Protein AF-A0A4S1WDD9-F1 (afdb_monomer_lite)

Foldseek 3Di:
DDDDDDDPDDDDDDDFPPVLLVVLLVCVVVVNNVVNLVSQCVRRVDDSVVSNVVSVVSNVPPD

InterPro domains:
  IPR013823 Large ribosomal subunit protein bL12, C-terminal [PF00542] (31-58)
  IPR014719 Ribosomal protein bL12, C-terminal/adaptor protein ClpS-like [G3DSA:3.30.1390.10] (21-63)
  IPR014719 Ribosomal protein bL12, C-terminal/adaptor protein ClpS-like [SSF54736] (30-58)

Organism: NCBI:txid1344951

Sequence (63 aa):
MPAARFPPATLPAGTLPEDVEQQVRALLAAGRKIDAIKLARDATHLGLKETKDLVDAIERQAP

Secondary structure (DSSP, 8-state):
-------------SSS-HHHHHHHHHHHHTT-HHHHHHHHHHHH---HHHHHHHHHHHHHH--

Radius of gyration: 12.02 Å; chains: 1; bounding box: 36×22×23 Å

pLDDT: mean 71.66, std 14.43, range [37.81, 85.81]

Structure (mmCIF, N/CA/C/O backbone):
data_AF-A0A4S1WDD9-F1
#
_entry.id   AF-A0A4S1WDD9-F1
#
loop_
_atom_site.group_PDB
_atom_site.id
_atom_site.type_symbol
_atom_site.label_atom_id
_atom_site.label_alt_id
_atom_site.label_comp_id
_atom_site.label_asym_id
_atom_site.label_entity_id
_atom_site.label_seq_id
_atom_site.pdbx_PDB_ins_code
_atom_site.Cartn_x
_atom_site.Cartn_y
_atom_site.Cartn_z
_atom_site.occupancy
_atom_si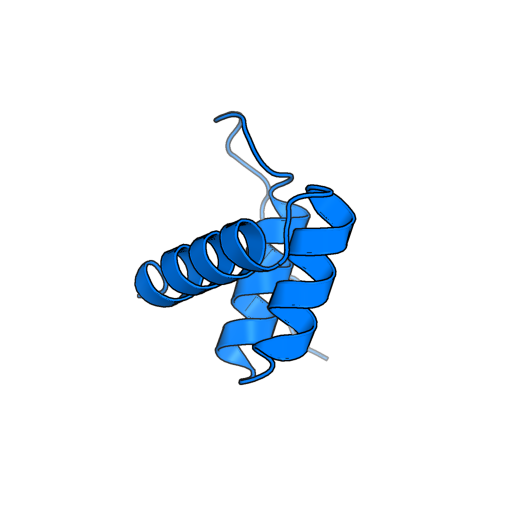te.B_iso_or_equiv
_atom_site.auth_seq_id
_atom_site.auth_comp_id
_atom_site.auth_asym_id
_atom_site.auth_atom_id
_atom_site.pdbx_PDB_model_num
ATOM 1 N N . MET A 1 1 ? -24.582 -5.287 -0.908 1.00 51.56 1 MET A N 1
ATOM 2 C CA . MET A 1 1 ? -23.656 -4.736 -1.921 1.00 51.56 1 MET A CA 1
ATOM 3 C C . MET A 1 1 ? -23.650 -3.212 -1.796 1.00 51.56 1 MET A C 1
ATOM 5 O O . MET A 1 1 ? -24.677 -2.612 -2.085 1.00 51.56 1 MET A O 1
ATOM 9 N N . PRO A 1 2 ? -22.604 -2.603 -1.217 1.00 51.97 2 PRO A N 1
ATOM 10 C CA . PRO A 1 2 ? -22.086 -1.319 -1.736 1.00 51.97 2 PRO A CA 1
ATOM 11 C C . PRO A 1 2 ? -20.536 -1.274 -1.636 1.00 51.97 2 PRO A C 1
ATOM 13 O O . PRO A 1 2 ? -19.966 -1.950 -0.794 1.00 51.97 2 PRO A O 1
ATOM 16 N N . ALA A 1 3 ? -19.748 -0.551 -2.427 1.00 37.81 3 ALA A N 1
ATOM 17 C CA . ALA A 1 3 ? -20.000 0.640 -3.211 1.00 37.81 3 ALA A CA 1
ATOM 18 C C . ALA A 1 3 ? -19.061 0.659 -4.429 1.00 37.81 3 ALA A C 1
ATOM 20 O O . ALA A 1 3 ? -17.842 0.604 -4.289 1.00 37.81 3 ALA A O 1
ATOM 21 N N . ALA A 1 4 ? -19.636 0.812 -5.620 1.00 50.75 4 ALA A N 1
ATOM 22 C CA . ALA A 1 4 ? -18.924 1.409 -6.736 1.00 50.75 4 ALA A CA 1
ATOM 23 C C . ALA A 1 4 ? -18.757 2.901 -6.415 1.00 50.75 4 ALA A C 1
ATOM 25 O O . ALA A 1 4 ? -19.714 3.676 -6.480 1.00 50.75 4 ALA A O 1
ATOM 26 N N . ARG A 1 5 ? -17.560 3.302 -5.996 1.00 47.97 5 ARG A N 1
ATOM 27 C CA . ARG A 1 5 ? -17.196 4.712 -5.861 1.00 47.97 5 ARG A CA 1
ATOM 28 C C . ARG A 1 5 ? -15.736 4.887 -6.220 1.00 47.97 5 ARG A C 1
ATOM 30 O O . ARG A 1 5 ? -14.945 5.057 -5.314 1.00 47.97 5 ARG A O 1
ATOM 37 N N . PHE A 1 6 ? -15.421 4.948 -7.508 1.00 46.34 6 PHE A N 1
ATOM 38 C CA . PHE A 1 6 ? -14.260 5.717 -7.952 1.00 46.34 6 PHE A CA 1
ATOM 39 C C . PHE A 1 6 ? -14.563 6.350 -9.316 1.00 46.34 6 PHE A C 1
ATOM 41 O O . PHE A 1 6 ? -14.800 5.621 -10.278 1.00 46.34 6 PHE A O 1
ATOM 48 N N . PRO A 1 7 ? -14.623 7.691 -9.413 1.00 50.22 7 PRO A N 1
ATOM 49 C CA . PRO A 1 7 ? -14.447 8.375 -10.686 1.00 50.22 7 PRO A CA 1
ATOM 50 C C . PRO A 1 7 ? -12.945 8.368 -11.032 1.00 50.22 7 PRO A C 1
ATOM 52 O O . PRO A 1 7 ? -12.170 8.922 -10.254 1.00 50.22 7 PRO A O 1
ATOM 55 N N . PRO A 1 8 ? -12.488 7.787 -12.157 1.00 48.34 8 PRO A N 1
ATOM 56 C CA . PRO A 1 8 ? -11.109 7.958 -12.588 1.00 48.34 8 PRO A CA 1
ATOM 57 C C . PRO A 1 8 ? -11.020 9.255 -13.390 1.00 48.34 8 PRO A C 1
ATOM 59 O O . PRO A 1 8 ? -11.183 9.287 -14.608 1.00 48.34 8 PRO A O 1
ATOM 62 N N . ALA A 1 9 ? -10.805 10.354 -12.683 1.00 53.66 9 ALA A N 1
ATOM 63 C CA . ALA A 1 9 ? -10.312 11.574 -13.290 1.00 53.66 9 ALA A CA 1
ATOM 64 C C . ALA A 1 9 ? -9.141 12.054 -12.439 1.00 53.66 9 ALA A C 1
ATOM 66 O O . ALA A 1 9 ? -9.372 12.648 -11.390 1.00 53.66 9 ALA A O 1
ATOM 67 N N . THR A 1 10 ? -7.910 11.745 -12.863 1.00 48.44 10 THR A N 1
ATOM 68 C CA . THR A 1 10 ? -6.794 12.694 -13.074 1.00 48.44 10 THR A CA 1
ATOM 69 C C . THR A 1 10 ? -5.531 11.917 -13.490 1.00 48.44 10 THR A C 1
ATOM 71 O O . THR A 1 10 ? -4.920 11.236 -12.683 1.00 48.44 10 THR A O 1
ATOM 74 N N . LEU A 1 11 ? -5.139 12.032 -14.764 1.00 42.09 11 LEU A N 1
ATOM 75 C CA . LEU A 1 11 ? -3.823 11.631 -15.303 1.00 42.09 11 LEU A CA 1
ATOM 76 C C . LEU A 1 11 ? -2.699 12.536 -14.727 1.00 42.09 11 LEU A C 1
ATOM 78 O O . LEU A 1 11 ? -3.009 13.637 -14.276 1.00 42.09 11 LEU A O 1
ATOM 82 N N . PRO A 1 12 ? -1.407 12.306 -15.032 1.00 59.62 12 PRO A N 1
ATOM 83 C CA . PRO A 1 12 ? -0.559 11.147 -14.761 1.00 59.62 12 PRO A CA 1
ATOM 84 C C . PRO A 1 12 ? 0.647 11.556 -13.876 1.00 59.62 12 PRO A C 1
ATOM 86 O O . PRO A 1 12 ? 1.272 12.590 -14.106 1.00 59.62 12 PRO A O 1
ATOM 89 N N . ALA A 1 13 ? 1.065 10.726 -12.920 1.00 42.88 13 ALA A N 1
ATOM 90 C CA . ALA A 1 13 ? 2.364 10.897 -12.260 1.00 42.88 13 ALA A CA 1
ATOM 91 C C . ALA A 1 13 ? 3.028 9.526 -12.122 1.00 42.88 13 ALA A C 1
ATOM 93 O O . ALA A 1 13 ? 2.641 8.705 -11.299 1.00 42.88 13 ALA A O 1
ATOM 94 N N . GLY A 1 14 ? 3.962 9.244 -13.031 1.00 52.81 14 GLY A N 1
ATOM 95 C CA . GLY A 1 14 ? 4.555 7.924 -13.201 1.00 52.81 14 GLY A CA 1
ATOM 96 C C . GLY A 1 14 ? 5.192 7.368 -11.927 1.00 52.81 14 GLY A C 1
ATOM 97 O O . GLY A 1 14 ? 6.062 8.013 -11.356 1.00 52.81 14 GLY A O 1
ATOM 98 N N . THR A 1 15 ? 4.774 6.155 -11.533 1.00 53.12 15 THR A N 1
ATOM 99 C CA . THR A 1 15 ? 5.661 4.999 -11.256 1.00 53.12 15 THR A CA 1
ATOM 100 C C . THR A 1 15 ? 4.943 3.758 -10.673 1.00 53.12 15 THR A C 1
ATOM 102 O O . THR A 1 15 ? 5.598 2.739 -10.490 1.00 53.12 15 THR A O 1
ATOM 105 N N . LEU A 1 16 ? 3.624 3.742 -10.453 1.00 57.88 16 LEU A N 1
ATOM 106 C CA . LEU A 1 16 ? 2.848 2.510 -10.206 1.00 57.88 16 LEU A CA 1
ATOM 107 C C . LEU A 1 16 ? 1.441 2.636 -10.819 1.00 57.88 16 LEU A C 1
ATOM 109 O O . LEU A 1 16 ? 0.933 3.753 -10.915 1.00 57.88 16 LEU A O 1
ATOM 113 N N . PRO A 1 17 ? 0.794 1.535 -11.250 1.00 68.69 17 PRO A N 1
ATOM 114 C CA . PRO A 1 17 ? -0.596 1.585 -11.694 1.00 68.69 17 PRO A CA 1
ATOM 115 C C . PRO A 1 17 ? -1.492 2.048 -10.536 1.00 68.69 17 PRO A C 1
ATOM 117 O O . PRO A 1 17 ? -1.446 1.455 -9.461 1.00 68.69 17 PRO A O 1
ATOM 120 N N . GLU A 1 18 ? -2.337 3.060 -10.752 1.00 70.00 18 GLU A N 1
ATOM 121 C CA . GLU A 1 18 ? -3.284 3.570 -9.737 1.00 70.00 18 GLU A CA 1
ATOM 122 C C . GLU A 1 18 ? -4.131 2.453 -9.114 1.00 70.00 18 GLU A C 1
ATOM 124 O O . GLU A 1 18 ? -4.399 2.452 -7.917 1.00 70.00 18 GLU A O 1
ATOM 129 N N 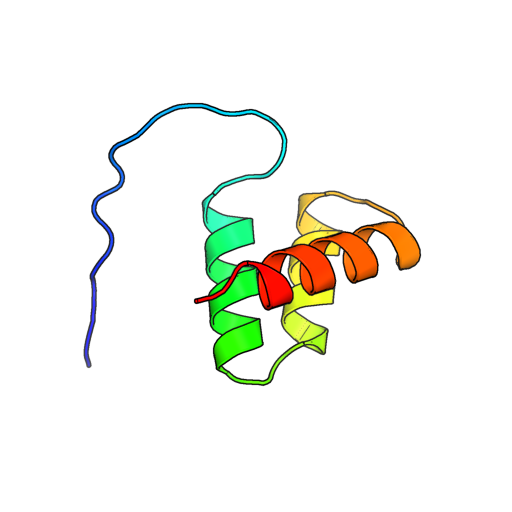. ASP A 1 19 ? -4.498 1.456 -9.917 1.00 73.50 19 ASP A N 1
ATOM 130 C CA . ASP A 1 19 ? -5.256 0.286 -9.477 1.00 73.50 19 ASP A CA 1
ATOM 131 C C . ASP A 1 19 ? -4.520 -0.522 -8.389 1.00 73.50 19 ASP A C 1
ATOM 133 O O . ASP A 1 19 ? -5.119 -0.969 -7.410 1.00 73.50 19 ASP A O 1
ATOM 137 N N . VAL A 1 20 ? -3.195 -0.633 -8.510 1.00 77.12 20 VAL A N 1
ATOM 138 C CA . VAL A 1 20 ? -2.322 -1.336 -7.560 1.00 77.12 20 VAL A CA 1
ATOM 139 C C . VAL A 1 20 ? -2.215 -0.537 -6.270 1.00 77.12 20 VAL A C 1
ATOM 141 O O . VAL A 1 20 ? -2.353 -1.104 -5.190 1.00 77.12 20 VAL A O 1
ATOM 144 N N . GLU A 1 21 ? -2.034 0.780 -6.359 1.00 78.62 21 GLU A N 1
ATOM 145 C CA . GLU A 1 21 ? -1.967 1.656 -5.186 1.00 78.62 21 GLU A CA 1
ATOM 146 C C . GLU A 1 21 ? -3.300 1.680 -4.415 1.00 78.62 21 GLU A C 1
ATOM 148 O O . GLU A 1 21 ? -3.320 1.546 -3.188 1.00 78.62 21 GLU A O 1
ATOM 153 N N . GLN A 1 22 ? -4.430 1.748 -5.128 1.00 78.69 22 GLN A N 1
ATOM 154 C CA . GLN A 1 22 ? -5.771 1.665 -4.542 1.00 78.69 22 GLN A CA 1
ATOM 155 C C . GLN A 1 22 ? -6.015 0.307 -3.871 1.00 78.69 22 GLN A C 1
ATOM 157 O O . GLN A 1 22 ? -6.517 0.264 -2.745 1.00 78.69 22 GLN A O 1
ATOM 162 N N . GLN A 1 23 ? -5.632 -0.802 -4.514 1.00 81.38 23 GLN A N 1
ATOM 163 C CA . GLN A 1 23 ? -5.753 -2.136 -3.920 1.00 81.38 23 GLN A CA 1
ATOM 164 C C . GLN A 1 23 ? -4.858 -2.297 -2.688 1.00 81.38 23 GLN A C 1
ATOM 166 O O . GLN A 1 23 ? -5.320 -2.795 -1.663 1.00 81.38 23 GLN A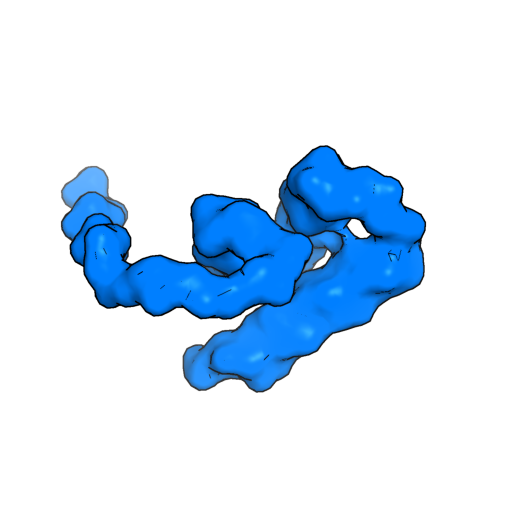 O 1
ATOM 171 N N . VAL A 1 24 ? -3.611 -1.825 -2.744 1.00 83.88 24 VAL A N 1
ATOM 172 C CA . VAL A 1 24 ? -2.687 -1.798 -1.600 1.00 83.88 24 VAL A CA 1
ATOM 173 C C . VAL A 1 24 ? -3.301 -1.014 -0.443 1.00 83.88 24 VAL A C 1
ATOM 175 O O . VAL A 1 24 ? -3.363 -1.528 0.673 1.00 83.88 24 VAL A O 1
ATOM 178 N N . ARG A 1 25 ? -3.838 0.181 -0.704 1.00 82.25 25 ARG A N 1
ATOM 179 C CA . ARG A 1 25 ? -4.484 1.023 0.309 1.00 82.25 25 ARG A CA 1
ATOM 180 C C . ARG A 1 25 ? -5.743 0.379 0.896 1.00 82.25 25 ARG A C 1
ATOM 182 O O . ARG A 1 25 ? -5.942 0.427 2.109 1.00 82.25 25 ARG A O 1
ATOM 189 N N . ALA A 1 26 ? -6.567 -0.269 0.074 1.00 83.06 26 ALA A N 1
ATOM 190 C CA . ALA A 1 26 ? -7.752 -0.996 0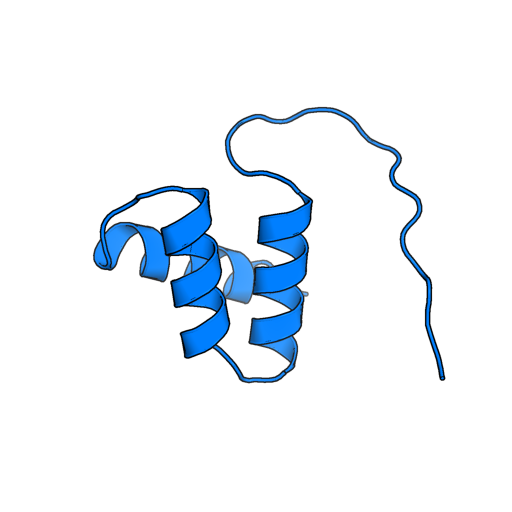.532 1.00 83.06 26 ALA A CA 1
ATOM 191 C C . ALA A 1 26 ? -7.384 -2.213 1.400 1.00 83.06 26 ALA A C 1
ATOM 193 O O . ALA A 1 26 ? -8.010 -2.460 2.432 1.00 83.06 26 ALA A O 1
ATOM 194 N N . LEU A 1 27 ? -6.341 -2.952 1.014 1.00 84.44 27 LEU A N 1
ATOM 195 C CA . LEU A 1 27 ? -5.816 -4.085 1.774 1.00 84.44 27 LEU A CA 1
ATOM 196 C C . LEU A 1 27 ? -5.216 -3.626 3.107 1.00 84.44 27 LEU A C 1
ATOM 198 O O . LEU A 1 27 ? -5.476 -4.252 4.131 1.00 84.44 27 LEU A O 1
ATOM 202 N N . LEU A 1 28 ? -4.489 -2.508 3.122 1.00 82.94 28 LEU A N 1
ATOM 203 C CA . LEU A 1 28 ? -3.967 -1.883 4.340 1.00 82.94 28 LEU A CA 1
ATOM 204 C C . LEU A 1 28 ? -5.081 -1.441 5.294 1.00 82.94 28 LEU A C 1
ATOM 206 O O . LEU A 1 28 ? -5.045 -1.801 6.469 1.00 82.94 28 LEU A O 1
ATOM 210 N N . ALA A 1 29 ? -6.107 -0.753 4.786 1.00 79.38 29 ALA A N 1
ATOM 211 C CA . ALA A 1 29 ? -7.275 -0.352 5.574 1.00 79.38 29 ALA A CA 1
ATOM 212 C C . ALA A 1 29 ? -8.042 -1.560 6.149 1.00 79.38 29 ALA A C 1
ATOM 214 O O . ALA A 1 29 ? -8.632 -1.478 7.223 1.00 79.38 29 ALA A O 1
ATOM 215 N N . ALA A 1 30 ? -7.994 -2.705 5.462 1.00 81.44 30 ALA A N 1
ATOM 216 C CA . ALA A 1 30 ? -8.545 -3.975 5.931 1.00 81.44 30 ALA A CA 1
ATOM 217 C C . ALA A 1 30 ? -7.609 -4.755 6.885 1.00 81.44 30 ALA A C 1
ATOM 219 O O . ALA A 1 30 ? -7.932 -5.885 7.257 1.00 81.44 30 ALA A O 1
ATOM 220 N N . GLY A 1 31 ? -6.439 -4.210 7.249 1.00 81.88 31 GLY A N 1
ATOM 221 C CA . GLY A 1 31 ? -5.427 -4.875 8.081 1.00 81.88 31 GLY A CA 1
ATOM 222 C C . GLY A 1 31 ? -4.641 -5.984 7.364 1.00 81.88 31 GLY A C 1
ATOM 223 O O . GLY A 1 31 ? -3.896 -6.738 7.990 1.00 81.88 31 GLY A O 1
ATOM 224 N N . ARG A 1 32 ? -4.778 -6.103 6.040 1.00 84.44 32 ARG A N 1
ATOM 225 C CA . ARG A 1 32 ? -4.156 -7.131 5.190 1.00 84.44 32 ARG A CA 1
ATOM 226 C C . ARG A 1 32 ? -2.835 -6.654 4.584 1.00 84.44 32 ARG A C 1
ATOM 228 O O . ARG A 1 32 ? -2.627 -6.693 3.372 1.00 84.44 32 ARG A O 1
ATOM 235 N N . LYS A 1 33 ? -1.897 -6.254 5.447 1.00 80.88 33 LYS A N 1
ATOM 236 C CA . LYS A 1 33 ? -0.568 -5.749 5.047 1.00 80.88 3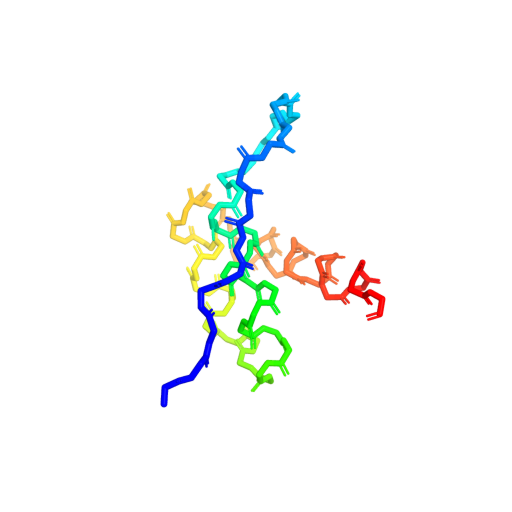3 LYS A CA 1
ATOM 237 C C . LYS A 1 33 ? 0.232 -6.770 4.214 1.00 80.88 33 LYS A C 1
ATOM 239 O O . LYS A 1 33 ? 0.979 -6.391 3.322 1.00 80.88 33 LYS A O 1
ATOM 244 N N . ILE A 1 34 ? 0.034 -8.074 4.444 1.00 84.50 34 ILE A N 1
ATOM 245 C CA . ILE A 1 34 ? 0.700 -9.146 3.676 1.00 84.50 34 ILE A CA 1
ATOM 246 C C . ILE A 1 34 ? 0.200 -9.205 2.225 1.00 84.50 34 ILE A C 1
ATOM 248 O O . ILE A 1 34 ? 1.012 -9.347 1.310 1.00 84.50 34 ILE A O 1
ATOM 252 N N . ASP A 1 35 ? -1.112 -9.094 2.004 1.00 84.94 35 ASP A N 1
ATOM 253 C CA . ASP A 1 35 ? -1.693 -9.083 0.656 1.00 84.94 35 ASP A CA 1
ATOM 254 C C . ASP A 1 35 ? -1.305 -7.808 -0.099 1.00 84.94 35 ASP A C 1
ATOM 256 O O . ASP A 1 35 ? -0.936 -7.886 -1.268 1.00 84.94 35 ASP A O 1
ATOM 260 N N . ALA A 1 36 ? -1.289 -6.660 0.587 1.00 85.19 36 ALA A N 1
ATOM 261 C CA . ALA A 1 36 ? -0.801 -5.396 0.038 1.00 85.19 36 ALA A CA 1
ATOM 262 C C . ALA A 1 36 ? 0.643 -5.521 -0.480 1.00 85.19 36 ALA A C 1
ATOM 264 O O . ALA A 1 36 ? 0.935 -5.162 -1.618 1.00 85.19 36 ALA A O 1
ATOM 265 N N . ILE A 1 37 ? 1.539 -6.113 0.318 1.00 85.81 37 ILE A N 1
ATOM 266 C CA . ILE A 1 37 ? 2.929 -6.367 -0.090 1.00 85.81 37 ILE A CA 1
ATOM 267 C C . ILE A 1 37 ? 2.984 -7.346 -1.263 1.00 85.81 37 ILE A C 1
ATOM 269 O O . ILE A 1 37 ? 3.738 -7.121 -2.201 1.00 85.81 37 ILE A O 1
ATOM 273 N N . LYS A 1 38 ? 2.196 -8.424 -1.269 1.00 85.44 38 LYS A N 1
ATOM 274 C CA . LYS A 1 38 ? 2.180 -9.349 -2.415 1.00 85.44 38 LYS A CA 1
ATOM 275 C C . LYS A 1 38 ? 1.778 -8.646 -3.708 1.00 85.44 38 LYS A C 1
ATOM 277 O O . LYS A 1 38 ? 2.443 -8.850 -4.717 1.00 85.44 38 LYS A O 1
ATOM 282 N N . LEU A 1 39 ? 0.740 -7.820 -3.652 1.00 83.50 39 LEU A N 1
ATOM 283 C CA . LEU A 1 39 ? 0.184 -7.133 -4.809 1.00 83.50 39 LEU A CA 1
ATOM 284 C C . LEU A 1 39 ? 1.127 -6.044 -5.336 1.00 83.50 39 LEU A C 1
ATOM 286 O O . LEU A 1 39 ? 1.409 -6.002 -6.530 1.00 83.50 39 LEU A O 1
ATOM 290 N N . ALA A 1 40 ? 1.700 -5.234 -4.442 1.00 81.50 40 ALA A N 1
ATOM 291 C CA . ALA A 1 40 ? 2.733 -4.267 -4.802 1.00 81.50 40 ALA A CA 1
ATOM 292 C C . ALA A 1 40 ? 3.974 -4.959 -5.395 1.00 81.50 40 ALA A C 1
ATOM 294 O O . ALA A 1 40 ? 4.550 -4.477 -6.370 1.00 81.50 40 ALA A O 1
ATOM 295 N N . ARG A 1 41 ? 4.375 -6.123 -4.866 1.00 84.75 41 ARG A N 1
ATOM 296 C CA . ARG A 1 41 ? 5.511 -6.882 -5.407 1.00 84.75 41 ARG A CA 1
ATOM 297 C C . ARG A 1 41 ? 5.225 -7.425 -6.799 1.00 84.75 41 ARG A C 1
ATOM 299 O O . ARG A 1 41 ? 6.101 -7.372 -7.649 1.00 84.75 41 ARG A O 1
ATOM 306 N N . ASP A 1 42 ? 4.040 -7.988 -7.000 1.00 83.81 42 ASP A N 1
ATOM 307 C CA . ASP A 1 42 ? 3.626 -8.592 -8.268 1.00 83.81 42 ASP A CA 1
ATOM 308 C C . ASP A 1 42 ? 3.540 -7.533 -9.373 1.00 83.81 42 ASP A C 1
ATOM 310 O O . ASP A 1 42 ? 4.076 -7.714 -10.460 1.00 83.81 42 ASP A O 1
ATOM 314 N N . ALA A 1 43 ? 2.989 -6.364 -9.042 1.00 76.69 43 ALA A N 1
ATOM 315 C CA . ALA A 1 43 ? 2.867 -5.254 -9.975 1.00 76.69 43 ALA A CA 1
ATOM 316 C C . ALA A 1 43 ? 4.200 -4.568 -10.308 1.00 76.69 43 ALA A C 1
ATOM 318 O O . ALA A 1 43 ? 4.424 -4.176 -11.451 1.00 76.69 43 ALA A O 1
ATOM 319 N N . THR A 1 44 ? 5.078 -4.392 -9.316 1.00 72.69 44 THR A N 1
ATOM 320 C CA . THR A 1 44 ? 6.315 -3.607 -9.490 1.00 72.69 44 THR A CA 1
ATOM 321 C C . THR A 1 44 ? 7.539 -4.483 -9.750 1.00 72.69 44 THR A C 1
ATOM 323 O O . THR A 1 44 ? 8.596 -3.971 -10.108 1.00 72.69 44 THR A O 1
ATOM 326 N N . HIS A 1 45 ? 7.433 -5.800 -9.532 1.00 78.31 45 HIS A N 1
ATOM 327 C CA . HIS A 1 45 ? 8.547 -6.758 -9.547 1.00 78.31 45 HIS A CA 1
ATOM 328 C C . HIS A 1 45 ? 9.739 -6.354 -8.653 1.00 78.31 45 HIS A C 1
ATOM 330 O O . HIS A 1 45 ? 10.858 -6.849 -8.807 1.00 78.31 45 HIS A O 1
ATOM 336 N N . LEU A 1 46 ? 9.500 -5.463 -7.688 1.00 75.31 46 LEU A N 1
ATOM 337 C CA . LEU A 1 46 ? 10.512 -4.946 -6.780 1.00 75.31 46 LEU A CA 1
ATOM 338 C C . LEU A 1 46 ? 10.874 -5.974 -5.701 1.00 75.31 46 LEU A C 1
ATOM 340 O O . LEU A 1 46 ? 10.120 -6.894 -5.377 1.00 75.31 46 LEU A O 1
ATOM 344 N N . GLY A 1 47 ? 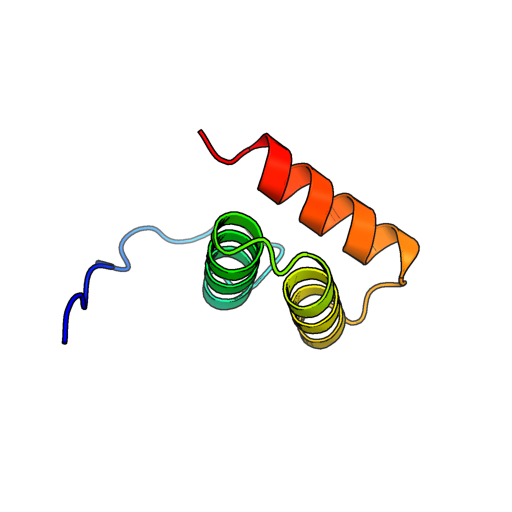12.056 -5.812 -5.105 1.00 79.25 47 GLY A N 1
ATOM 345 C CA . GLY A 1 47 ? 12.494 -6.650 -3.991 1.00 79.25 47 GLY A CA 1
ATOM 346 C C . GLY A 1 47 ? 11.563 -6.542 -2.776 1.00 79.25 47 GLY A C 1
ATOM 347 O O . GLY A 1 47 ? 10.858 -5.551 -2.588 1.00 79.25 47 GLY A O 1
ATOM 348 N N . LEU A 1 48 ? 11.595 -7.549 -1.895 1.00 78.50 48 LEU A N 1
ATOM 349 C CA . LEU A 1 48 ? 10.792 -7.571 -0.660 1.00 78.50 48 LEU A CA 1
ATOM 350 C C . LEU A 1 48 ? 11.010 -6.334 0.230 1.00 78.50 48 LEU A C 1
ATOM 352 O O . LEU A 1 48 ? 10.079 -5.914 0.911 1.00 78.50 48 LEU A O 1
ATOM 356 N N . LYS A 1 49 ? 12.224 -5.762 0.228 1.00 79.19 49 LYS A N 1
ATOM 357 C CA . LYS A 1 49 ? 12.543 -4.518 0.947 1.00 79.19 49 LYS A CA 1
ATOM 358 C C . LYS A 1 49 ? 11.805 -3.320 0.352 1.00 79.19 49 LYS A C 1
ATOM 360 O O . LYS A 1 49 ? 11.005 -2.722 1.056 1.00 79.19 49 LYS A O 1
ATOM 365 N N . GLU A 1 50 ? 12.022 -3.053 -0.933 1.00 82.81 50 GLU A N 1
ATOM 366 C CA . GLU A 1 50 ? 11.393 -1.945 -1.664 1.00 82.81 50 GLU A CA 1
ATOM 367 C C . GLU A 1 50 ? 9.870 -2.015 -1.602 1.00 82.81 50 GLU A C 1
ATOM 369 O O . GLU A 1 50 ? 9.201 -1.031 -1.326 1.00 82.81 50 GLU A O 1
ATOM 374 N N . THR A 1 51 ? 9.313 -3.213 -1.778 1.00 83.75 51 THR A N 1
ATOM 375 C CA . THR A 1 51 ? 7.864 -3.414 -1.718 1.00 83.75 51 THR A CA 1
ATOM 376 C C . THR A 1 51 ? 7.305 -3.072 -0.340 1.00 83.75 51 THR A C 1
ATOM 378 O O . THR A 1 51 ? 6.254 -2.451 -0.222 1.00 83.75 51 THR A O 1
ATOM 381 N N . LYS A 1 52 ? 7.990 -3.508 0.721 1.00 81.81 52 LYS A N 1
ATOM 382 C CA . LYS A 1 52 ? 7.554 -3.240 2.089 1.00 81.81 52 LYS A CA 1
ATOM 383 C C . LYS A 1 52 ? 7.648 -1.749 2.413 1.00 81.81 52 LYS A C 1
ATOM 385 O O . LYS A 1 52 ? 6.749 -1.250 3.077 1.00 81.81 52 LYS A O 1
ATOM 390 N N . ASP A 1 53 ? 8.695 -1.075 1.943 1.00 85.06 53 ASP A N 1
ATOM 391 C CA . ASP A 1 53 ? 8.869 0.374 2.089 1.00 85.06 53 ASP A CA 1
ATOM 392 C C . ASP A 1 53 ? 7.766 1.153 1.354 1.00 85.06 53 ASP A C 1
ATOM 394 O O . ASP A 1 53 ? 7.096 1.981 1.963 1.00 85.06 53 ASP A O 1
ATOM 398 N N . LEU A 1 54 ? 7.463 0.776 0.106 1.00 80.94 54 LEU A N 1
ATOM 399 C CA . LEU A 1 54 ? 6.347 1.319 -0.679 1.00 80.94 54 LEU A CA 1
ATOM 400 C C . LEU A 1 54 ? 5.002 1.175 0.038 1.00 80.94 54 LEU A C 1
ATOM 402 O O . LEU A 1 54 ? 4.255 2.139 0.177 1.00 80.94 54 LEU A O 1
ATOM 406 N N . VAL A 1 55 ? 4.692 -0.030 0.518 1.00 81.19 55 VAL A N 1
ATOM 407 C CA . VAL A 1 55 ? 3.439 -0.293 1.237 1.00 81.19 55 VAL A CA 1
ATOM 408 C C . VAL A 1 55 ? 3.383 0.475 2.564 1.00 81.19 55 VAL A C 1
ATOM 410 O O . VAL A 1 55 ? 2.315 0.956 2.930 1.00 81.19 55 VAL A O 1
ATOM 413 N N . ASP A 1 56 ? 4.502 0.628 3.277 1.00 83.50 56 ASP A N 1
ATOM 414 C CA . ASP A 1 56 ? 4.568 1.428 4.510 1.00 83.50 56 ASP A CA 1
ATOM 415 C C . ASP A 1 56 ? 4.394 2.931 4.236 1.00 83.50 56 ASP A C 1
ATOM 417 O O . ASP A 1 56 ? 3.696 3.617 4.982 1.00 83.50 56 ASP A O 1
ATOM 421 N N . ALA A 1 57 ? 4.956 3.436 3.134 1.00 81.19 57 ALA A N 1
ATOM 422 C CA . ALA A 1 57 ? 4.764 4.810 2.684 1.00 81.19 57 ALA A CA 1
ATOM 423 C C . ALA A 1 57 ? 3.293 5.089 2.328 1.00 81.19 57 ALA A C 1
ATOM 425 O O . ALA A 1 57 ? 2.750 6.114 2.742 1.00 81.19 57 ALA A O 1
ATOM 426 N N . ILE A 1 58 ? 2.628 4.150 1.644 1.00 78.38 58 ILE A N 1
ATOM 427 C CA . ILE A 1 58 ? 1.194 4.233 1.315 1.00 78.38 58 ILE A CA 1
ATOM 428 C C . ILE A 1 58 ? 0.331 4.151 2.583 1.00 78.38 58 ILE A C 1
ATOM 430 O O . ILE A 1 58 ? -0.641 4.893 2.714 1.00 78.38 58 ILE A O 1
ATOM 434 N N . GLU A 1 59 ? 0.688 3.289 3.541 1.00 79.12 59 GLU A N 1
ATOM 435 C CA . GLU A 1 59 ? 0.006 3.207 4.841 1.00 79.12 59 GLU A CA 1
ATOM 436 C C . GLU A 1 59 ? 0.104 4.530 5.606 1.00 79.12 59 GLU A C 1
ATOM 438 O O . GLU A 1 59 ? -0.888 5.000 6.153 1.00 79.12 59 GLU A O 1
ATOM 443 N N . ARG A 1 60 ? 1.282 5.162 5.602 1.00 76.06 60 ARG A N 1
ATOM 444 C CA . ARG A 1 60 ? 1.508 6.456 6.259 1.00 76.06 60 ARG A CA 1
ATOM 445 C C . ARG A 1 60 ? 0.841 7.634 5.559 1.00 76.06 60 ARG A C 1
ATOM 447 O O . ARG A 1 60 ? 0.549 8.628 6.215 1.00 76.06 60 ARG A O 1
ATOM 454 N N . GLN A 1 61 ? 0.639 7.546 4.248 1.00 65.50 61 GLN A N 1
ATOM 455 C CA . GLN A 1 61 ? -0.076 8.556 3.467 1.00 65.50 61 GLN A CA 1
ATOM 456 C C . GLN A 1 61 ? -1.598 8.381 3.504 1.00 65.50 61 GLN A C 1
ATOM 458 O O . GLN A 1 61 ? -2.311 9.243 2.989 1.00 65.50 61 GLN A O 1
ATOM 463 N N . ALA A 1 62 ? -2.120 7.303 4.098 1.00 59.53 62 ALA A N 1
ATOM 464 C CA . ALA A 1 62 ? -3.548 7.171 4.334 1.00 59.53 62 ALA A CA 1
ATOM 465 C C . ALA A 1 62 ? -3.976 8.156 5.450 1.00 59.53 62 ALA A C 1
ATOM 467 O O . ALA A 1 62 ? -3.513 7.997 6.579 1.00 59.53 62 ALA A O 1
ATOM 468 N N . PRO A 1 63 ? -4.807 9.180 5.158 1.00 48.53 63 PRO A N 1
ATOM 469 C CA . PRO A 1 63 ? -5.404 10.039 6.180 1.00 48.53 63 PRO A CA 1
ATOM 470 C C . PRO A 1 63 ? -6.338 9.272 7.117 1.00 48.53 63 PRO A C 1
ATOM 472 O O . PRO A 1 63 ? -6.972 8.292 6.651 1.00 48.53 63 PRO A O 1
#